Protein AF-A0A2E7FPP0-F1 (afdb_monomer_lite)

pLDDT: mean 81.51, std 18.83, range [41.59, 97.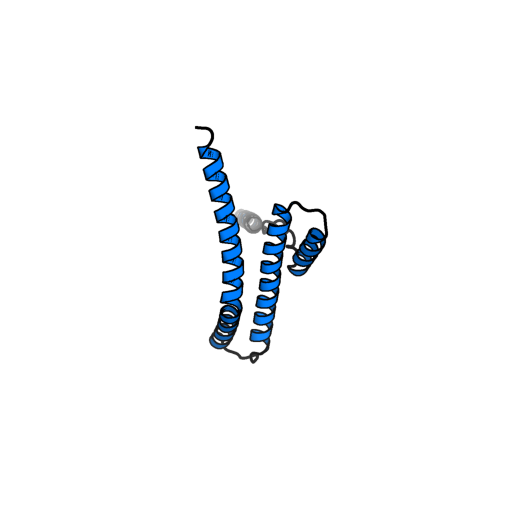06]

Structure (mmCIF, N/CA/C/O backbone):
data_AF-A0A2E7FPP0-F1
#
_entry.id   AF-A0A2E7FPP0-F1
#
loop_
_atom_site.group_PDB
_atom_site.id
_atom_site.type_symbol
_atom_site.label_atom_id
_atom_site.label_alt_id
_atom_site.label_comp_id
_atom_site.label_asym_id
_atom_site.label_entity_id
_atom_site.label_seq_id
_atom_site.pdbx_PDB_ins_code
_atom_site.Cartn_x
_atom_site.Cartn_y
_atom_site.Cartn_z
_atom_site.occupancy
_atom_site.B_iso_or_equiv
_atom_site.auth_seq_id
_atom_site.auth_comp_id
_atom_site.auth_asym_id
_atom_site.auth_atom_id
_atom_site.pdbx_PDB_model_num
ATOM 1 N N . MET A 1 1 ? -54.282 50.636 -2.548 1.00 47.59 1 MET A N 1
ATOM 2 C CA . MET A 1 1 ? -54.217 49.245 -3.062 1.00 47.59 1 MET A CA 1
ATOM 3 C C . MET A 1 1 ? -53.136 49.088 -4.149 1.00 47.59 1 MET A C 1
ATOM 5 O O . MET A 1 1 ? -53.475 48.742 -5.270 1.00 47.59 1 MET A O 1
ATOM 9 N N . LYS A 1 2 ? -51.846 49.372 -3.881 1.00 48.41 2 LYS A N 1
ATOM 10 C CA . LYS A 1 2 ? -50.772 49.263 -4.907 1.00 48.41 2 LYS A CA 1
ATOM 11 C C . LYS A 1 2 ? -49.394 48.791 -4.397 1.00 48.41 2 LYS A C 1
ATOM 13 O O . LYS A 1 2 ? -48.446 48.790 -5.166 1.00 48.41 2 LYS A O 1
ATOM 18 N N . PHE A 1 3 ? -49.272 48.351 -3.140 1.00 44.06 3 PHE A N 1
ATOM 19 C CA . PHE A 1 3 ? -47.965 48.008 -2.545 1.00 44.06 3 PHE A CA 1
ATOM 20 C C . PHE A 1 3 ? -47.777 46.523 -2.193 1.00 44.06 3 PHE A C 1
ATOM 22 O O . PHE A 1 3 ? -46.711 46.141 -1.729 1.00 44.06 3 PHE A O 1
ATOM 29 N N . LEU A 1 4 ? -48.775 45.667 -2.441 1.00 46.69 4 LEU A N 1
ATOM 30 C CA . LEU A 1 4 ? -48.702 44.236 -2.106 1.00 46.69 4 LEU A CA 1
ATOM 31 C C . LEU A 1 4 ? -48.155 43.353 -3.243 1.00 46.69 4 LEU A C 1
ATOM 33 O O . LEU A 1 4 ? -47.690 42.251 -2.979 1.00 46.69 4 LEU A O 1
ATOM 37 N N . SER A 1 5 ? -48.152 43.824 -4.494 1.00 47.16 5 SER A N 1
ATOM 38 C CA . SER A 1 5 ? -47.698 43.018 -5.640 1.00 47.16 5 SER A CA 1
ATOM 39 C C . SER A 1 5 ? -46.180 43.023 -5.845 1.00 47.16 5 SER A C 1
ATOM 41 O O . SER A 1 5 ? -45.647 42.077 -6.416 1.00 47.16 5 SER A O 1
ATOM 43 N N . ALA A 1 6 ? -45.461 44.040 -5.360 1.00 46.09 6 ALA A N 1
ATOM 44 C CA . ALA A 1 6 ? -44.015 44.150 -5.571 1.00 46.09 6 ALA A CA 1
ATOM 45 C C . ALA A 1 6 ? -43.193 43.208 -4.668 1.00 46.09 6 ALA A C 1
ATOM 47 O O . ALA A 1 6 ? -42.125 42.750 -5.065 1.00 46.09 6 ALA A O 1
ATOM 48 N N . ILE A 1 7 ? -43.699 42.869 -3.477 1.00 48.47 7 ILE A N 1
ATOM 49 C CA . ILE A 1 7 ? -42.972 42.030 -2.507 1.00 48.47 7 ILE A CA 1
ATOM 50 C C . ILE A 1 7 ? -42.981 40.551 -2.932 1.00 48.47 7 ILE A C 1
ATOM 52 O O . ILE A 1 7 ? -41.992 39.844 -2.745 1.00 48.47 7 ILE A O 1
ATOM 56 N N . LEU A 1 8 ? -44.048 40.095 -3.595 1.00 45.88 8 LEU A N 1
ATOM 57 C CA . LEU A 1 8 ? -44.151 38.722 -4.104 1.00 45.88 8 LEU A CA 1
ATOM 58 C C . LEU A 1 8 ? -43.217 38.444 -5.292 1.00 45.88 8 LEU A C 1
ATOM 60 O O . LEU A 1 8 ? -42.721 37.328 -5.425 1.00 45.88 8 LEU A O 1
ATOM 64 N N . VAL A 1 9 ? -42.911 39.451 -6.116 1.00 46.16 9 VAL A N 1
ATOM 65 C CA . VAL A 1 9 ? -41.991 39.285 -7.257 1.00 46.16 9 VAL A CA 1
ATOM 66 C C . VAL A 1 9 ? -40.536 39.154 -6.789 1.00 46.16 9 VAL A C 1
ATOM 68 O O . VAL A 1 9 ? -39.774 38.378 -7.359 1.00 46.16 9 VAL A O 1
ATOM 71 N N . ILE A 1 10 ? -40.151 39.828 -5.702 1.00 46.41 10 ILE A N 1
ATOM 72 C CA . ILE A 1 10 ? -38.786 39.737 -5.153 1.00 46.41 10 ILE A CA 1
ATOM 73 C C . ILE A 1 10 ? -38.550 38.377 -4.468 1.00 46.41 10 ILE A C 1
ATOM 75 O O . ILE A 1 10 ? -37.451 37.827 -4.553 1.00 46.41 10 ILE A O 1
ATOM 79 N N . ALA A 1 11 ? -39.583 37.784 -3.859 1.00 42.69 11 ALA A N 1
ATOM 80 C CA . ALA A 1 11 ? -39.487 36.463 -3.230 1.00 42.69 11 ALA A CA 1
ATOM 81 C C . ALA A 1 11 ? -39.299 35.309 -4.240 1.00 42.69 11 ALA A C 1
ATOM 83 O O . ALA A 1 11 ? -38.683 34.293 -3.912 1.00 42.69 11 ALA A O 1
ATOM 84 N N . ALA A 1 12 ? -39.777 35.464 -5.479 1.00 45.06 12 ALA A N 1
ATOM 85 C CA . ALA A 1 12 ? -39.605 34.459 -6.531 1.00 45.06 12 ALA A CA 1
ATOM 86 C C . ALA A 1 12 ? -38.207 34.491 -7.179 1.00 45.06 12 ALA A C 1
ATOM 88 O O . ALA A 1 12 ? -37.728 33.468 -7.660 1.00 45.06 12 ALA A O 1
ATOM 89 N N . ILE A 1 13 ? -37.525 35.643 -7.169 1.00 46.75 13 ILE A N 1
ATOM 90 C CA . ILE A 1 13 ? -36.201 35.800 -7.798 1.00 46.75 13 ILE A CA 1
ATOM 91 C C . ILE A 1 13 ? -35.067 35.384 -6.838 1.00 46.75 13 ILE A C 1
ATOM 93 O O . ILE A 1 13 ? -34.004 34.943 -7.280 1.00 46.75 13 ILE A O 1
ATOM 97 N N . SER A 1 14 ? -35.279 35.460 -5.517 1.00 41.59 14 SER A N 1
ATOM 98 C CA . SER A 1 14 ? -34.249 35.094 -4.530 1.00 41.59 14 SER A CA 1
ATOM 99 C C . SER A 1 14 ? -34.068 33.581 -4.345 1.00 41.59 14 SER A C 1
ATOM 101 O O . SER A 1 14 ? -32.989 33.142 -3.946 1.00 41.59 14 SER A O 1
ATOM 103 N N . THR A 1 15 ? -35.072 32.765 -4.681 1.00 47.09 15 THR A N 1
ATOM 104 C CA . THR A 1 15 ? -34.988 31.296 -4.584 1.00 47.09 15 THR A CA 1
ATOM 105 C C . THR A 1 15 ? -34.332 30.648 -5.807 1.00 47.09 15 THR A C 1
ATOM 107 O O . THR A 1 15 ? -33.720 29.590 -5.675 1.00 47.09 15 THR A O 1
ATOM 110 N N . SER A 1 16 ? -34.342 31.299 -6.978 1.00 46.47 16 SER A N 1
ATOM 111 C CA . SER A 1 16 ? -33.667 30.790 -8.184 1.00 46.47 16 SER A CA 1
ATOM 112 C C . SER A 1 16 ? -32.151 31.026 -8.204 1.00 46.47 16 SER A C 1
ATOM 114 O O . SER A 1 16 ? -31.441 30.354 -8.947 1.00 46.47 16 SER A O 1
ATOM 116 N N . ALA A 1 17 ? -31.619 31.932 -7.374 1.00 47.81 17 ALA A N 1
ATOM 117 C CA . ALA A 1 17 ? -30.171 32.169 -7.274 1.00 47.81 17 ALA A CA 1
ATOM 118 C C . ALA A 1 17 ? -29.426 31.071 -6.484 1.00 47.81 17 ALA A C 1
ATOM 120 O O . ALA A 1 17 ? -28.212 30.925 -6.615 1.00 47.81 17 ALA A O 1
ATOM 121 N N . PHE A 1 18 ? -30.162 30.265 -5.712 1.00 47.22 18 PHE A N 1
ATOM 122 C CA . PHE A 1 18 ? -29.689 29.027 -5.088 1.00 47.22 18 PHE A CA 1
ATOM 123 C C . PHE A 1 18 ? -30.209 27.785 -5.824 1.00 47.22 18 PHE A C 1
ATOM 125 O O . PHE A 1 18 ? -30.288 26.702 -5.241 1.00 47.22 18 PHE A O 1
ATOM 132 N N . ALA A 1 19 ? -30.524 27.901 -7.121 1.00 53.53 19 ALA A N 1
ATOM 133 C CA . ALA A 1 19 ? -30.572 26.734 -7.988 1.00 53.53 19 ALA A CA 1
ATOM 134 C C . ALA A 1 19 ? -29.199 26.061 -7.898 1.00 53.53 19 ALA A C 1
ATOM 136 O O . ALA A 1 19 ? -28.189 26.581 -8.376 1.00 53.53 19 ALA A O 1
ATOM 137 N N . LYS A 1 20 ? -29.174 24.954 -7.154 1.00 56.53 20 LYS A N 1
ATOM 138 C CA . LYS A 1 20 ? -28.044 24.075 -6.882 1.00 56.53 20 LYS A CA 1
ATOM 139 C C . LYS A 1 20 ? -27.334 23.848 -8.210 1.00 56.53 20 LYS A C 1
ATOM 141 O O . LYS A 1 20 ? -27.801 23.036 -8.994 1.00 56.53 20 LYS A O 1
ATOM 146 N N . LYS A 1 21 ? -26.274 24.623 -8.485 1.00 57.16 21 LYS A N 1
ATOM 147 C CA . LYS A 1 21 ? -25.468 24.522 -9.707 1.00 57.16 21 LYS A CA 1
ATOM 148 C C . LYS A 1 21 ? -25.177 23.040 -9.873 1.00 57.16 21 LYS A C 1
ATOM 150 O O . LYS A 1 21 ? -24.444 22.509 -9.034 1.00 57.16 21 LYS A O 1
ATOM 155 N N . GLU A 1 22 ? -25.847 22.379 -10.824 1.00 61.22 22 GLU A N 1
ATOM 156 C CA . GLU A 1 22 ? -25.716 20.942 -11.041 1.00 61.22 22 GLU A CA 1
ATOM 157 C C . GLU A 1 22 ? -24.233 20.716 -11.259 1.00 61.22 22 GLU A C 1
ATOM 159 O O . GLU A 1 22 ? -23.650 21.133 -12.263 1.00 61.22 22 GLU A O 1
ATOM 164 N N . ARG A 1 23 ? -23.566 20.210 -10.217 1.00 66.00 23 ARG A N 1
ATOM 165 C CA . ARG A 1 23 ? -22.155 19.895 -10.333 1.00 66.00 23 ARG A CA 1
ATOM 166 C C . ARG A 1 23 ? -22.138 18.777 -11.361 1.00 66.00 23 ARG A C 1
ATOM 168 O O . ARG A 1 23 ? -22.838 17.793 -11.120 1.00 66.00 23 ARG A O 1
ATOM 175 N N . PRO A 1 24 ? -21.399 18.923 -12.474 1.00 73.12 24 PRO A N 1
ATOM 176 C CA . PRO A 1 24 ? -21.306 17.849 -13.446 1.00 73.12 24 PRO A CA 1
ATOM 177 C C . PRO A 1 24 ? -20.939 16.575 -12.692 1.00 73.12 24 PRO A C 1
ATOM 179 O O . PRO A 1 24 ? -20.077 16.622 -11.799 1.00 73.12 24 PRO A O 1
ATOM 182 N N . GLU A 1 25 ? -21.637 15.479 -12.993 1.00 75.69 25 GLU A N 1
ATOM 183 C CA . GLU A 1 25 ? -21.366 14.204 -12.344 1.00 75.69 25 GLU A CA 1
ATOM 184 C C . GLU A 1 25 ? -19.876 13.912 -12.468 1.00 75.69 25 GLU A C 1
ATOM 186 O O . GLU A 1 25 ? -19.288 13.910 -13.554 1.00 75.69 25 GLU A O 1
ATOM 191 N N . ARG A 1 26 ? -19.223 13.758 -11.314 1.00 73.00 26 ARG A N 1
ATOM 192 C CA . ARG A 1 26 ? -17.804 13.447 -11.301 1.00 73.00 26 ARG A CA 1
ATOM 193 C C . ARG A 1 26 ? -17.673 12.043 -11.887 1.00 73.00 26 ARG A C 1
ATOM 195 O O . ARG A 1 26 ? -18.298 11.142 -11.329 1.00 73.00 26 ARG A O 1
ATOM 202 N N . PRO A 1 27 ? -16.847 11.832 -12.927 1.00 77.19 27 PRO A N 1
ATOM 203 C CA . PRO A 1 27 ? -16.663 10.502 -13.483 1.00 77.19 27 PRO A CA 1
ATOM 204 C C . PRO A 1 27 ? -16.261 9.539 -12.367 1.00 77.19 27 PRO A C 1
ATOM 206 O O . PRO A 1 27 ? -15.413 9.870 -11.521 1.00 77.19 27 PRO A O 1
ATOM 209 N N . GLU A 1 28 ? -16.904 8.372 -12.349 1.00 77.31 28 GLU A N 1
ATOM 210 C CA . GLU A 1 28 ? -16.664 7.373 -11.321 1.00 77.31 28 GLU A CA 1
ATOM 211 C C . GLU A 1 28 ? -15.192 6.957 -11.367 1.00 77.31 28 GLU A C 1
ATOM 213 O O . GLU A 1 28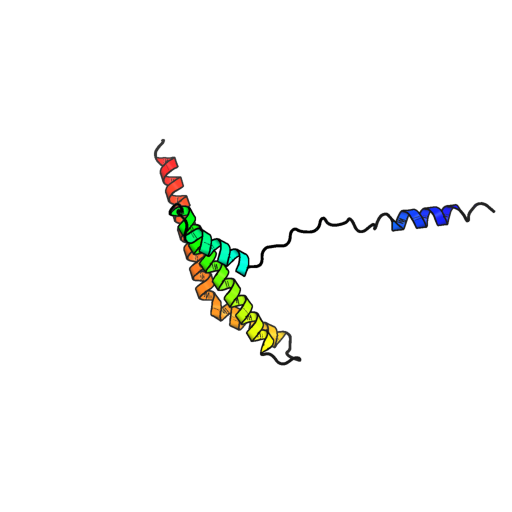 ? -14.632 6.609 -12.412 1.00 77.31 28 GLU A O 1
ATOM 218 N N . ARG A 1 29 ? -14.515 7.053 -10.220 1.00 79.25 29 ARG A N 1
ATOM 219 C CA . ARG A 1 29 ? -13.119 6.630 -10.139 1.00 79.25 29 ARG A CA 1
ATOM 220 C C . ARG A 1 29 ? -13.086 5.106 -10.168 1.00 79.25 29 ARG A C 1
ATOM 222 O O . ARG A 1 29 ? -13.792 4.485 -9.375 1.00 79.25 29 ARG A O 1
ATOM 229 N N . PRO A 1 30 ? -12.228 4.489 -10.994 1.00 84.25 30 PRO A N 1
ATOM 230 C CA . PRO A 1 30 ? -12.140 3.042 -11.023 1.00 84.25 30 PRO A CA 1
ATOM 231 C C . PRO A 1 30 ? -11.727 2.496 -9.653 1.00 84.25 30 PRO A C 1
ATOM 233 O O . PRO A 1 30 ? -10.844 3.049 -8.988 1.00 84.25 30 PRO A O 1
ATOM 236 N N . ARG A 1 31 ? -12.351 1.384 -9.247 1.00 88.00 31 ARG A N 1
ATOM 237 C CA . ARG A 1 31 ? -11.997 0.667 -8.016 1.00 88.00 31 ARG A CA 1
ATOM 238 C C . ARG A 1 31 ? -10.539 0.209 -8.076 1.00 88.00 31 ARG A C 1
ATOM 240 O O . ARG A 1 31 ? -10.048 -0.155 -9.142 1.00 88.00 31 ARG A O 1
ATOM 247 N N . ALA A 1 32 ? -9.862 0.193 -6.926 1.00 86.94 32 ALA A N 1
ATOM 248 C CA . ALA A 1 32 ? -8.446 -0.175 -6.844 1.00 86.94 32 ALA A CA 1
ATOM 249 C C . ALA A 1 32 ? -8.166 -1.560 -7.459 1.00 86.94 32 ALA A C 1
ATOM 251 O O . ALA A 1 32 ? -7.259 -1.669 -8.277 1.00 86.94 32 ALA A O 1
ATOM 252 N N . GLY A 1 33 ? -9.009 -2.561 -7.174 1.00 88.44 33 GLY A N 1
ATOM 253 C CA . GLY A 1 33 ? -8.900 -3.899 -7.774 1.00 88.44 33 GLY A CA 1
ATOM 254 C C . GLY A 1 33 ? -8.971 -3.884 -9.305 1.00 88.44 33 GLY A C 1
ATOM 255 O O . GLY A 1 33 ? -8.111 -4.444 -9.967 1.00 88.44 33 GLY A O 1
ATOM 256 N N . ALA A 1 34 ? -9.903 -3.126 -9.893 1.00 92.06 34 ALA A N 1
ATOM 257 C CA . ALA A 1 34 ? -10.002 -2.996 -11.350 1.00 92.06 34 ALA A CA 1
ATOM 258 C C . ALA A 1 34 ? -8.785 -2.295 -11.983 1.00 92.06 34 ALA A C 1
ATOM 260 O O . ALA A 1 34 ? -8.541 -2.426 -13.181 1.00 92.06 34 ALA A O 1
ATOM 261 N N . VAL A 1 35 ? -8.045 -1.482 -11.225 1.00 93.56 35 VAL A N 1
ATOM 262 C CA . VAL A 1 35 ? -6.781 -0.891 -11.692 1.00 93.56 35 VAL A CA 1
ATOM 263 C C . VAL A 1 35 ? -5.641 -1.903 -11.578 1.00 93.56 35 VAL A C 1
ATOM 265 O O . VAL A 1 35 ? -4.848 -1.992 -12.507 1.00 93.56 35 VAL A O 1
ATOM 268 N N . ILE A 1 36 ? -5.581 -2.665 -10.483 1.00 95.81 36 ILE A N 1
ATOM 269 C CA . ILE A 1 36 ? -4.593 -3.732 -10.258 1.00 95.81 36 ILE A CA 1
ATOM 270 C C . ILE A 1 36 ? -4.665 -4.771 -11.378 1.00 95.81 36 ILE A C 1
ATOM 272 O O . ILE A 1 36 ? -3.660 -4.999 -12.043 1.00 95.81 36 ILE A O 1
ATOM 276 N N . GLU A 1 37 ? -5.853 -5.301 -11.673 1.00 95.69 37 GLU A N 1
ATOM 277 C CA . GLU A 1 37 ? -6.030 -6.311 -12.727 1.00 95.69 37 GLU A CA 1
ATOM 278 C C . GLU A 1 37 ? -5.643 -5.782 -14.112 1.00 95.69 37 GLU A C 1
ATOM 280 O O . GLU A 1 37 ? -4.946 -6.443 -14.874 1.00 95.69 37 GLU A O 1
ATOM 285 N N . ARG A 1 38 ? -5.983 -4.525 -14.423 1.00 95.50 38 ARG A N 1
ATOM 286 C CA . ARG A 1 38 ? -5.530 -3.893 -15.673 1.00 95.50 38 ARG A CA 1
ATOM 287 C C . ARG A 1 38 ? -4.012 -3.773 -15.762 1.00 95.50 38 ARG A C 1
ATOM 289 O O . ARG A 1 38 ? -3.470 -3.865 -16.858 1.00 95.50 38 ARG A O 1
ATOM 296 N N . ILE A 1 39 ? -3.334 -3.523 -14.643 1.00 96.25 39 ILE A N 1
ATOM 297 C CA . ILE A 1 39 ? -1.872 -3.446 -14.612 1.00 96.25 39 ILE A CA 1
ATOM 298 C C . ILE A 1 39 ? -1.261 -4.839 -14.771 1.00 96.25 39 ILE A C 1
ATOM 300 O O . ILE A 1 39 ? -0.333 -4.968 -15.562 1.00 96.25 39 ILE A O 1
ATOM 304 N N . LYS A 1 40 ? -1.792 -5.861 -14.087 1.00 96.50 40 LYS A N 1
ATOM 305 C CA . LYS A 1 40 ? -1.354 -7.258 -14.238 1.00 96.50 40 LYS A CA 1
ATOM 306 C C . LYS A 1 40 ? -1.457 -7.711 -15.693 1.00 96.50 40 LYS A C 1
ATOM 308 O O . LYS A 1 40 ? -0.442 -8.058 -16.282 1.00 96.50 40 LYS A O 1
ATOM 313 N N . ASN A 1 41 ? -2.621 -7.528 -16.316 1.00 96.62 41 ASN A N 1
ATOM 314 C CA . ASN A 1 41 ? -2.821 -7.856 -17.731 1.00 96.62 41 ASN A CA 1
ATOM 315 C C . ASN A 1 41 ? -1.880 -7.063 -18.653 1.00 96.62 41 ASN A C 1
ATOM 317 O O . ASN A 1 41 ? -1.400 -7.574 -19.658 1.00 96.62 41 ASN A O 1
ATOM 321 N N . ALA A 1 42 ? -1.600 -5.794 -18.335 1.00 95.38 42 ALA A N 1
ATOM 322 C CA . ALA A 1 42 ? -0.667 -4.997 -19.127 1.00 95.38 42 ALA A CA 1
ATOM 323 C C . ALA A 1 42 ? 0.780 -5.505 -19.018 1.00 95.38 42 ALA A C 1
ATOM 325 O O . ALA A 1 42 ? 1.519 -5.384 -19.991 1.00 95.38 42 ALA A O 1
ATOM 326 N N . LEU A 1 43 ? 1.183 -6.045 -17.862 1.00 95.31 43 LEU A N 1
ATOM 327 C CA . LEU A 1 43 ? 2.522 -6.594 -17.626 1.00 95.31 43 LEU A CA 1
ATOM 328 C C . LEU A 1 43 ? 2.783 -7.909 -18.371 1.00 95.31 43 LEU A C 1
ATOM 330 O O . LEU A 1 43 ? 3.943 -8.236 -18.601 1.00 95.31 43 LEU A O 1
ATOM 334 N N . GLU A 1 44 ? 1.732 -8.631 -18.759 1.00 94.75 44 GLU A N 1
ATOM 335 C CA . GLU A 1 44 ? 1.819 -9.834 -19.598 1.00 94.75 44 GLU A CA 1
ATOM 336 C C . GLU A 1 44 ? 2.084 -9.509 -21.077 1.00 94.75 44 GLU A C 1
ATOM 338 O O . GLU A 1 44 ? 2.507 -10.373 -21.842 1.00 94.75 44 GLU A O 1
ATOM 343 N N . GLY A 1 45 ? 1.832 -8.265 -21.491 1.00 93.31 45 GLY A N 1
ATOM 344 C CA . GLY A 1 45 ? 2.068 -7.807 -22.855 1.00 93.31 45 GLY A CA 1
ATOM 345 C C . GLY A 1 45 ? 3.524 -7.431 -23.132 1.00 93.31 45 GLY A C 1
ATOM 346 O O . GLY A 1 45 ? 4.349 -7.291 -22.229 1.00 93.31 45 GLY A O 1
ATOM 347 N N . ASP A 1 46 ? 3.819 -7.183 -24.408 1.00 93.94 46 ASP A N 1
ATOM 348 C CA . ASP A 1 46 ? 5.110 -6.632 -24.813 1.00 93.94 46 ASP A CA 1
ATOM 349 C C . ASP A 1 46 ? 5.189 -5.142 -24.441 1.00 93.94 46 ASP A C 1
ATOM 351 O O . ASP A 1 46 ? 4.444 -4.287 -24.939 1.00 93.94 46 ASP A O 1
ATOM 355 N N . LEU A 1 47 ? 6.065 -4.832 -23.489 1.00 94.44 47 LEU A N 1
ATOM 356 C CA . LEU A 1 47 ? 6.273 -3.500 -22.944 1.00 94.44 47 LEU A CA 1
ATOM 357 C C . LEU A 1 47 ? 7.758 -3.175 -22.977 1.00 94.44 47 LEU A C 1
ATOM 359 O O . LEU A 1 47 ? 8.590 -3.995 -22.606 1.00 94.44 47 LEU A O 1
ATOM 363 N N . SER A 1 48 ? 8.085 -1.915 -23.270 1.00 93.94 48 SER A N 1
ATOM 364 C CA . SER A 1 48 ? 9.443 -1.433 -23.020 1.00 93.94 48 SER A CA 1
ATOM 365 C C . SER A 1 48 ? 9.815 -1.603 -21.545 1.00 93.94 48 SER A C 1
ATOM 367 O O . SER A 1 48 ? 8.980 -1.369 -20.663 1.00 93.94 48 SER A O 1
ATOM 369 N N . ASP A 1 49 ? 11.085 -1.904 -21.267 1.00 89.44 49 ASP A N 1
ATOM 370 C CA . ASP A 1 49 ? 11.613 -2.093 -19.904 1.00 89.44 49 ASP A CA 1
ATOM 371 C C . ASP A 1 49 ? 11.219 -0.953 -18.963 1.00 89.44 49 ASP A C 1
ATOM 373 O O . ASP A 1 49 ? 10.848 -1.143 -17.805 1.00 89.44 49 ASP A O 1
ATOM 377 N N . ARG A 1 50 ? 11.218 0.274 -19.494 1.00 87.12 50 ARG A N 1
ATOM 378 C CA . ARG A 1 50 ? 10.806 1.471 -18.763 1.00 87.12 50 ARG A CA 1
ATOM 379 C C . ARG A 1 50 ? 9.340 1.422 -18.335 1.00 87.12 50 ARG A C 1
ATOM 381 O O . ARG A 1 50 ? 9.015 1.849 -17.225 1.00 87.12 50 ARG A O 1
ATOM 388 N N . LYS A 1 51 ? 8.445 1.005 -19.232 1.00 91.94 51 LYS A N 1
ATOM 389 C CA . LYS A 1 51 ? 7.008 0.930 -18.948 1.00 91.94 51 LYS A CA 1
ATOM 390 C C . LYS A 1 51 ? 6.717 -0.240 -18.013 1.00 91.94 51 LYS A C 1
ATOM 392 O O . LYS A 1 51 ? 5.936 -0.057 -17.083 1.00 91.94 51 LYS A O 1
ATOM 397 N N . LYS A 1 52 ? 7.404 -1.367 -18.200 1.00 94.12 52 LYS A N 1
ATOM 398 C CA . LYS A 1 52 ? 7.344 -2.528 -17.312 1.00 94.12 52 LYS A CA 1
ATOM 399 C C . LYS A 1 52 ? 7.746 -2.167 -15.877 1.00 94.12 52 LYS A C 1
ATOM 401 O O . LYS A 1 52 ? 6.905 -2.245 -14.989 1.00 94.12 52 LYS A O 1
ATOM 406 N N . ALA A 1 53 ? 8.934 -1.594 -15.673 1.00 90.56 53 ALA A N 1
ATOM 407 C CA . ALA A 1 53 ? 9.410 -1.181 -14.347 1.00 90.56 53 ALA A CA 1
ATOM 408 C C . ALA A 1 53 ? 8.485 -0.155 -13.659 1.00 90.56 53 ALA A C 1
ATOM 410 O O . ALA A 1 53 ? 8.306 -0.164 -12.441 1.00 90.56 53 ALA A O 1
ATOM 411 N N . TYR A 1 54 ? 7.871 0.750 -14.432 1.00 92.06 54 TYR A N 1
ATOM 412 C CA . TYR A 1 54 ? 6.871 1.675 -13.895 1.00 92.06 54 TYR A CA 1
ATOM 413 C C . TYR A 1 54 ? 5.610 0.948 -13.412 1.00 92.06 54 TYR A C 1
ATOM 415 O O . TYR A 1 54 ? 5.094 1.267 -12.339 1.00 92.06 54 TYR A O 1
ATOM 423 N N . LEU A 1 55 ? 5.096 0.013 -14.213 1.00 95.00 55 LEU A N 1
ATOM 424 C CA . LEU A 1 55 ? 3.878 -0.726 -13.904 1.00 95.00 55 LEU A CA 1
ATOM 425 C C . LEU A 1 55 ? 4.081 -1.705 -12.746 1.00 95.00 55 LEU A C 1
ATOM 427 O O . LEU A 1 55 ? 3.216 -1.758 -11.881 1.00 95.00 55 LEU A O 1
ATOM 431 N N . GLU A 1 56 ? 5.228 -2.374 -12.659 1.00 93.75 56 GLU A N 1
ATOM 432 C CA . GLU A 1 56 ? 5.605 -3.224 -11.520 1.00 93.75 56 GLU A CA 1
ATOM 433 C C . GLU A 1 56 ? 5.655 -2.418 -10.217 1.00 93.75 56 GLU A C 1
ATOM 435 O O . GLU A 1 56 ? 5.028 -2.780 -9.221 1.00 93.75 56 GLU A O 1
ATOM 440 N N . HIS A 1 57 ? 6.316 -1.254 -10.235 1.00 94.00 57 HIS A N 1
ATOM 441 C CA . HIS A 1 57 ? 6.352 -0.359 -9.076 1.00 94.00 57 HIS A CA 1
ATOM 442 C C . HIS A 1 57 ? 4.949 0.112 -8.670 1.00 94.00 57 HIS A C 1
ATOM 444 O O . HIS A 1 57 ? 4.590 0.158 -7.488 1.00 94.00 57 HIS A O 1
ATOM 450 N N . ARG A 1 58 ? 4.132 0.467 -9.668 1.00 94.25 58 ARG A N 1
ATOM 451 C CA . ARG A 1 58 ? 2.759 0.918 -9.453 1.00 94.25 58 ARG A CA 1
ATOM 452 C C . ARG A 1 58 ? 1.881 -0.197 -8.892 1.00 94.25 58 ARG A C 1
ATOM 454 O O . ARG A 1 58 ? 1.055 0.106 -8.032 1.00 94.25 58 ARG A O 1
ATOM 461 N N . LEU A 1 59 ? 2.048 -1.423 -9.377 1.00 95.81 59 LEU A N 1
ATOM 462 C CA . LEU A 1 59 ? 1.336 -2.609 -8.921 1.00 95.81 59 LEU A CA 1
ATOM 463 C C . LEU A 1 59 ? 1.635 -2.864 -7.444 1.00 95.81 59 LEU A C 1
ATOM 465 O O . LEU A 1 59 ? 0.710 -2.803 -6.638 1.00 95.81 59 LEU A O 1
ATOM 469 N N . ALA A 1 60 ? 2.918 -2.967 -7.084 1.00 95.12 60 ALA A N 1
ATOM 470 C CA . ALA A 1 60 ? 3.355 -3.193 -5.707 1.00 95.12 60 ALA A CA 1
ATOM 471 C C . ALA A 1 60 ? 2.795 -2.142 -4.734 1.00 95.12 60 ALA A C 1
ATOM 473 O O . ALA A 1 60 ? 2.308 -2.459 -3.651 1.00 95.12 60 ALA A O 1
ATOM 474 N N . TYR A 1 61 ? 2.798 -0.863 -5.129 1.00 95.12 61 TYR A N 1
ATOM 475 C CA . TYR A 1 61 ? 2.199 0.192 -4.311 1.00 95.12 61 TYR A CA 1
ATOM 476 C C . TYR A 1 61 ? 0.680 0.037 -4.146 1.00 95.12 61 TYR A C 1
ATOM 478 O O . TYR A 1 61 ? 0.145 0.336 -3.076 1.00 95.12 61 TYR A O 1
ATOM 486 N N . LEU A 1 62 ? -0.036 -0.334 -5.210 1.00 94.50 62 LEU A N 1
ATOM 487 C CA . LEU A 1 62 ? -1.493 -0.450 -5.175 1.00 94.50 62 LEU A CA 1
ATOM 488 C C . LEU A 1 62 ? -1.947 -1.653 -4.355 1.00 94.50 62 LEU A C 1
ATOM 490 O O . LEU A 1 62 ? -2.869 -1.486 -3.561 1.00 94.50 62 LEU A O 1
ATOM 494 N N . GLU A 1 63 ? -1.294 -2.801 -4.516 1.00 95.56 63 GLU A N 1
ATOM 495 C CA . GLU A 1 63 ? -1.552 -4.009 -3.725 1.00 95.56 63 GLU A CA 1
ATOM 496 C C . GLU A 1 63 ? -1.338 -3.718 -2.237 1.00 95.56 63 GLU A C 1
ATOM 498 O O . GLU A 1 63 ? -2.281 -3.823 -1.458 1.00 95.56 63 GLU A O 1
ATOM 503 N N . LEU A 1 64 ? -0.196 -3.123 -1.875 1.00 95.69 64 LEU A N 1
ATOM 504 C CA . LEU A 1 64 ? 0.083 -2.717 -0.494 1.00 95.69 6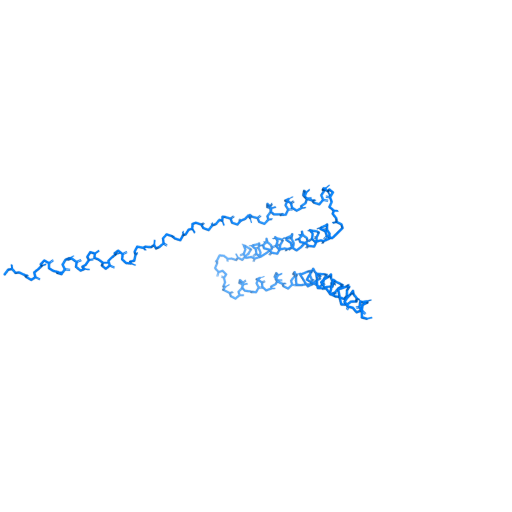4 LEU A CA 1
ATOM 505 C C . LEU A 1 64 ? -0.973 -1.755 0.085 1.00 95.69 64 LEU A C 1
ATOM 507 O O . LEU A 1 64 ? -1.301 -1.799 1.268 1.00 95.69 64 LEU A O 1
ATOM 511 N N . ASN A 1 65 ? -1.522 -0.853 -0.736 1.00 93.12 65 ASN A N 1
ATOM 512 C CA . ASN A 1 65 ? -2.592 0.043 -0.290 1.00 93.12 65 ASN A CA 1
ATOM 513 C C . ASN A 1 65 ? -3.926 -0.671 -0.092 1.00 93.12 65 ASN A C 1
ATOM 515 O O . ASN A 1 65 ? -4.713 -0.235 0.749 1.00 93.12 65 ASN A O 1
ATOM 519 N N . VAL A 1 66 ? -4.223 -1.684 -0.906 1.00 95.19 66 VAL A N 1
ATOM 520 C CA . VAL A 1 66 ? -5.420 -2.508 -0.732 1.00 95.19 66 VAL A CA 1
ATOM 521 C C . VAL A 1 66 ? -5.298 -3.291 0.568 1.00 95.19 66 VAL A C 1
ATOM 523 O O . VAL A 1 66 ? -6.202 -3.186 1.393 1.00 95.19 66 VAL A O 1
ATOM 526 N N . ASP A 1 67 ? -4.155 -3.932 0.798 1.00 95.94 67 ASP A N 1
ATOM 527 C CA . ASP A 1 67 ? -3.885 -4.709 2.008 1.00 95.94 67 ASP A CA 1
ATOM 528 C C . ASP A 1 67 ? -3.974 -3.839 3.262 1.00 95.94 67 ASP A C 1
ATOM 530 O O . ASP A 1 67 ? -4.709 -4.158 4.192 1.00 95.94 67 ASP A O 1
ATOM 534 N N . MET A 1 68 ? -3.334 -2.665 3.258 1.00 95.62 68 MET A N 1
ATOM 535 C CA . MET A 1 68 ? -3.408 -1.728 4.383 1.00 95.62 68 MET A CA 1
ATOM 536 C C . MET A 1 68 ? -4.847 -1.255 4.649 1.00 95.62 68 MET A C 1
ATOM 538 O O . MET A 1 68 ? -5.240 -1.072 5.798 1.00 95.62 68 MET A O 1
ATOM 542 N N . ARG A 1 69 ? -5.661 -1.027 3.608 1.00 94.06 69 ARG A N 1
ATOM 543 C CA . ARG A 1 69 ? -7.072 -0.631 3.786 1.00 94.06 69 ARG A CA 1
ATOM 544 C C . ARG A 1 69 ? -7.924 -1.766 4.328 1.00 94.06 69 ARG A C 1
ATOM 546 O O . ARG A 1 69 ? -8.849 -1.483 5.084 1.00 94.06 69 ARG A O 1
ATOM 553 N N . GLN A 1 70 ? -7.641 -2.994 3.911 1.00 95.75 70 GLN A N 1
ATOM 554 C CA . GLN A 1 70 ? -8.320 -4.174 4.417 1.00 95.75 70 GLN A CA 1
ATOM 555 C C . GLN A 1 70 ? -7.956 -4.383 5.889 1.00 95.75 70 GLN A C 1
ATOM 557 O O . GLN A 1 70 ? -8.851 -4.359 6.721 1.00 95.75 70 GLN A O 1
ATOM 562 N N . ALA A 1 71 ? -6.666 -4.366 6.230 1.00 96.38 71 ALA A N 1
ATOM 563 C CA . ALA A 1 71 ? -6.193 -4.429 7.612 1.00 96.38 71 ALA A CA 1
ATOM 564 C C . ALA A 1 71 ? -6.775 -3.310 8.493 1.00 96.38 71 ALA A C 1
ATOM 566 O O . ALA A 1 71 ? -7.159 -3.551 9.629 1.00 96.38 71 ALA A O 1
ATOM 567 N N . LEU A 1 72 ? -6.903 -2.082 7.972 1.00 95.69 72 LEU A N 1
ATOM 568 C CA . LEU A 1 72 ? -7.577 -0.989 8.685 1.00 95.69 72 LEU A CA 1
ATOM 569 C C . LEU A 1 72 ? -9.066 -1.255 8.904 1.00 95.69 72 LEU A C 1
ATOM 571 O O . LEU A 1 72 ? -9.607 -0.843 9.926 1.00 95.69 72 LEU A O 1
ATOM 575 N N . ARG A 1 73 ? -9.749 -1.860 7.929 1.00 95.00 73 ARG A N 1
ATOM 576 C CA . ARG A 1 73 ? -11.162 -2.213 8.064 1.00 95.00 73 ARG A CA 1
ATOM 577 C C . ARG A 1 73 ? -11.334 -3.305 9.110 1.00 95.00 73 ARG A C 1
ATOM 579 O O . ARG A 1 73 ? -12.216 -3.155 9.942 1.00 95.00 73 ARG A O 1
ATOM 586 N N . ASP A 1 74 ? -10.486 -4.322 9.079 1.00 96.69 74 ASP A N 1
ATOM 587 C CA . ASP A 1 74 ? -10.531 -5.450 10.008 1.00 96.69 74 ASP A CA 1
ATOM 588 C C . ASP A 1 74 ? -10.198 -4.976 11.426 1.00 96.69 74 ASP A C 1
ATOM 590 O O . ASP A 1 74 ? -11.020 -5.109 12.321 1.00 96.69 74 ASP A O 1
ATOM 594 N N . ALA A 1 75 ? -9.106 -4.225 11.605 1.00 94.56 75 ALA A N 1
ATOM 595 C CA . ALA A 1 75 ? -8.723 -3.667 12.904 1.00 94.56 75 ALA A CA 1
ATOM 596 C C . ALA A 1 75 ? -9.770 -2.721 13.516 1.00 94.56 75 ALA A C 1
ATOM 598 O O . ALA A 1 75 ? -9.797 -2.542 14.728 1.00 94.56 75 ALA A O 1
ATOM 599 N N . ILE A 1 76 ? -10.601 -2.066 12.697 1.00 93.88 76 ILE A N 1
ATOM 600 C CA . ILE A 1 76 ? -11.726 -1.254 13.184 1.00 93.88 76 ILE A CA 1
ATOM 601 C C . ILE A 1 76 ? -12.986 -2.101 13.386 1.00 93.88 76 ILE A C 1
ATOM 603 O O . ILE A 1 76 ? -13.773 -1.780 14.271 1.00 93.88 76 ILE A O 1
ATOM 607 N N . GLY A 1 77 ? -13.194 -3.134 12.569 1.00 93.31 77 GLY A N 1
ATOM 608 C CA . GLY A 1 77 ? -14.312 -4.069 12.682 1.00 93.31 77 GLY A CA 1
ATOM 609 C C . GLY A 1 77 ? -14.203 -4.995 13.893 1.00 93.31 77 GLY A C 1
ATOM 610 O O . GLY A 1 77 ? -15.230 -5.376 14.438 1.00 93.31 77 GLY A O 1
ATOM 611 N N . ASP A 1 78 ? -12.982 -5.288 14.340 1.00 94.06 78 ASP A N 1
ATOM 612 C CA . ASP A 1 78 ? -12.694 -6.093 15.533 1.00 94.06 78 ASP A CA 1
ATOM 613 C C . ASP A 1 78 ? -12.896 -5.314 16.846 1.00 94.06 78 ASP A C 1
ATOM 615 O O . ASP A 1 78 ? -12.862 -5.893 17.933 1.00 94.06 78 ASP A O 1
ATOM 619 N N . LEU A 1 79 ? -13.094 -3.993 16.772 1.00 92.81 79 LEU A N 1
ATOM 620 C CA . LEU A 1 79 ? -13.421 -3.177 17.938 1.00 92.81 79 LEU A CA 1
ATOM 621 C C . LEU A 1 79 ? -14.896 -3.348 18.322 1.00 92.81 79 LEU A C 1
ATOM 623 O O . LEU A 1 79 ? -15.760 -3.518 17.463 1.00 92.81 79 LEU A O 1
ATOM 627 N N . ALA A 1 80 ? -15.192 -3.223 19.618 1.00 85.25 80 ALA A N 1
ATOM 628 C CA . ALA A 1 80 ? -16.568 -3.185 20.103 1.00 85.25 80 ALA A CA 1
ATOM 629 C C . ALA A 1 80 ? -17.362 -2.027 19.461 1.00 85.25 80 ALA A C 1
ATOM 631 O O . ALA A 1 80 ? -16.796 -1.000 19.069 1.00 85.25 80 ALA A O 1
ATOM 632 N N . GLU A 1 81 ? -18.687 -2.172 19.353 1.00 88.81 81 GLU A N 1
ATOM 633 C CA . GLU A 1 81 ? -19.542 -1.145 18.737 1.00 88.81 81 GLU A CA 1
ATOM 634 C C . GLU A 1 81 ? -19.414 0.219 19.439 1.00 88.81 81 GLU A C 1
ATOM 636 O O . GLU A 1 81 ? -19.410 1.259 18.773 1.00 88.81 81 GLU A O 1
ATOM 641 N N . ASP A 1 82 ? -19.220 0.211 20.759 1.00 91.12 82 ASP A N 1
ATOM 642 C CA . ASP A 1 82 ? -19.039 1.372 21.633 1.00 91.12 82 ASP A CA 1
ATOM 643 C C . ASP A 1 82 ? -17.580 1.840 21.765 1.00 91.12 82 ASP A C 1
ATOM 645 O O . ASP A 1 82 ? -17.293 2.746 22.550 1.00 91.12 82 ASP A O 1
ATOM 649 N N . ALA A 1 83 ? -16.661 1.286 20.966 1.00 92.38 83 ALA A N 1
ATOM 650 C CA . ALA A 1 83 ? -15.254 1.660 21.009 1.00 92.38 83 ALA A CA 1
ATOM 651 C C . ALA A 1 83 ? -15.052 3.165 20.812 1.00 92.38 83 ALA A C 1
ATOM 653 O O . ALA A 1 83 ? -15.574 3.788 19.871 1.00 92.38 83 ALA A O 1
ATOM 654 N N . THR A 1 84 ? -14.222 3.717 21.687 1.00 95.31 84 THR A N 1
ATOM 655 C CA . THR A 1 84 ? -13.903 5.136 21.770 1.00 95.31 84 THR A CA 1
ATOM 656 C C . THR A 1 84 ? -13.083 5.610 20.570 1.00 95.31 84 THR A C 1
ATOM 658 O O . THR A 1 84 ? -12.431 4.839 19.855 1.00 95.31 84 THR A O 1
ATOM 661 N N . ASP A 1 85 ? -13.058 6.925 20.357 1.00 95.12 85 ASP A N 1
ATOM 662 C CA . ASP A 1 85 ? -12.242 7.524 19.299 1.00 95.12 85 ASP A CA 1
ATOM 663 C C . ASP A 1 85 ? -10.739 7.276 19.492 1.00 95.12 85 ASP A C 1
ATOM 665 O O . ASP A 1 85 ? -10.012 7.131 18.501 1.00 95.12 85 ASP A O 1
ATOM 669 N N . GLU A 1 86 ? -10.270 7.194 20.742 1.00 96.69 86 GLU A N 1
ATOM 670 C CA . GLU A 1 86 ? -8.868 6.907 21.052 1.00 96.69 86 GLU A CA 1
ATOM 671 C C . GLU A 1 86 ? -8.506 5.446 20.757 1.00 96.69 86 GLU A C 1
ATOM 673 O O . GLU A 1 86 ? -7.454 5.201 20.169 1.00 96.69 86 GLU A O 1
ATOM 678 N N . GLU A 1 87 ? -9.391 4.482 21.023 1.00 92.81 87 GLU A N 1
ATOM 679 C CA . GLU A 1 87 ? -9.181 3.077 20.636 1.00 92.81 87 GLU A CA 1
ATOM 680 C C . GLU A 1 87 ? -9.164 2.912 19.114 1.00 92.81 87 GLU A C 1
ATOM 682 O O . GLU A 1 87 ? -8.242 2.317 18.549 1.00 92.81 87 GLU A O 1
ATOM 687 N N . ARG A 1 88 ? -10.110 3.545 18.408 1.00 94.00 88 ARG A N 1
ATOM 688 C CA . ARG A 1 88 ? -10.120 3.564 16.935 1.00 94.00 88 ARG A CA 1
ATOM 689 C C . ARG A 1 88 ? -8.856 4.212 16.373 1.00 94.00 88 ARG A C 1
ATOM 691 O O . ARG A 1 88 ? -8.348 3.809 15.327 1.00 94.00 88 ARG A O 1
ATOM 698 N N . LYS A 1 89 ? -8.335 5.249 17.030 1.00 96.31 89 LYS A N 1
ATOM 699 C CA . LYS A 1 89 ? -7.087 5.919 16.641 1.00 96.31 89 LYS A CA 1
ATOM 700 C C . LYS A 1 89 ? -5.866 5.046 16.911 1.00 96.31 89 LYS A C 1
ATOM 702 O O . LYS A 1 89 ? -4.998 4.992 16.040 1.00 96.31 89 LYS A O 1
ATOM 707 N N . ALA A 1 90 ? -5.824 4.346 18.039 1.00 96.19 90 ALA A N 1
ATOM 708 C CA . ALA A 1 90 ? -4.776 3.387 18.362 1.00 96.19 90 ALA A CA 1
ATOM 709 C C . ALA A 1 90 ? -4.734 2.248 17.332 1.00 96.19 90 ALA A C 1
ATOM 711 O O . ALA A 1 90 ? -3.674 1.997 16.763 1.00 96.19 90 ALA A O 1
ATOM 712 N N . ALA A 1 91 ? -5.886 1.665 16.981 1.00 95.25 91 ALA A N 1
ATOM 713 C CA . ALA A 1 91 ? -5.992 0.648 15.932 1.00 95.25 91 ALA A CA 1
ATOM 714 C C . ALA A 1 91 ? -5.478 1.162 14.573 1.00 95.25 91 ALA A C 1
ATOM 716 O O . ALA A 1 91 ? -4.648 0.524 13.925 1.00 95.25 91 ALA A O 1
ATOM 717 N N . ARG A 1 92 ? -5.884 2.375 14.159 1.00 95.31 92 ARG A N 1
ATOM 718 C CA . ARG A 1 92 ? -5.370 2.995 12.921 1.00 95.31 92 ARG A CA 1
ATOM 719 C C . ARG A 1 92 ? -3.857 3.194 12.940 1.00 95.31 92 ARG A C 1
ATOM 721 O O . ARG A 1 92 ? -3.222 3.038 11.899 1.00 95.31 92 ARG A O 1
ATOM 728 N N . ASN A 1 93 ? -3.296 3.613 14.070 1.00 96.94 93 ASN A N 1
ATOM 729 C CA . ASN A 1 93 ? -1.860 3.847 14.192 1.00 96.94 93 ASN A CA 1
ATOM 730 C C . ASN A 1 93 ? -1.086 2.528 14.181 1.00 96.94 93 ASN A C 1
ATOM 732 O O . ASN A 1 93 ? -0.127 2.423 13.430 1.00 96.94 93 ASN A O 1
ATOM 736 N N . SER A 1 94 ? -1.577 1.504 14.879 1.00 97.06 94 SER A N 1
ATOM 737 C CA . SER A 1 94 ? -0.993 0.161 14.856 1.00 97.06 94 SER A CA 1
ATOM 738 C C . SER A 1 94 ? -0.888 -0.393 13.431 1.00 97.06 94 SER A C 1
ATOM 740 O O . SER A 1 94 ? 0.195 -0.792 13.003 1.00 97.06 94 SER A O 1
ATOM 742 N N . VAL A 1 95 ? -1.967 -0.308 12.641 1.00 96.88 95 VAL A N 1
ATOM 743 C CA . VAL A 1 95 ? -1.925 -0.732 11.232 1.00 96.88 95 VAL A CA 1
ATOM 744 C C . VAL A 1 95 ? -0.968 0.142 10.415 1.00 96.88 95 VAL A C 1
ATOM 746 O O . VAL A 1 95 ? -0.224 -0.357 9.579 1.00 96.88 95 VAL A O 1
ATOM 749 N N . ARG A 1 96 ? -0.923 1.460 10.633 1.00 94.50 96 ARG A N 1
ATOM 750 C CA . ARG A 1 96 ? 0.048 2.313 9.921 1.00 94.50 96 ARG A CA 1
ATOM 751 C C . ARG A 1 96 ? 1.490 1.923 10.220 1.00 94.50 96 ARG A C 1
ATOM 753 O O . ARG A 1 96 ? 2.295 1.913 9.291 1.00 94.50 96 ARG A O 1
ATOM 760 N N . ASP A 1 97 ? 1.793 1.606 11.471 1.00 96.81 97 ASP A N 1
ATOM 761 C CA . ASP A 1 97 ? 3.131 1.223 11.909 1.00 96.81 97 ASP A CA 1
ATOM 762 C C . ASP A 1 97 ? 3.526 -0.131 11.312 1.00 96.81 97 ASP A C 1
ATOM 764 O O . ASP A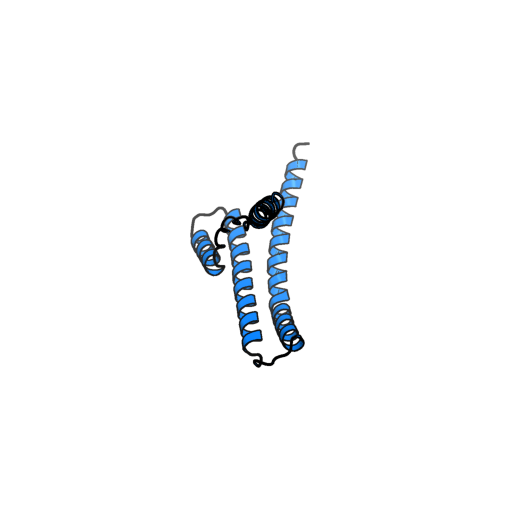 1 97 ? 4.613 -0.244 10.743 1.00 96.81 97 ASP A O 1
ATOM 768 N N . GLN A 1 98 ? 2.607 -1.104 11.298 1.00 96.25 98 GLN A N 1
ATOM 769 C CA . GLN A 1 98 ? 2.802 -2.418 10.671 1.00 96.25 98 GLN A CA 1
ATOM 770 C C . GLN A 1 98 ? 3.203 -2.315 9.189 1.00 96.25 98 GLN A C 1
ATOM 772 O O . GLN A 1 98 ? 4.060 -3.060 8.718 1.00 96.25 98 GLN A O 1
ATOM 777 N N . PHE A 1 99 ? 2.607 -1.379 8.446 1.00 96.62 99 PHE A N 1
ATOM 778 C CA . PHE A 1 99 ? 2.856 -1.207 7.009 1.00 96.62 99 PHE A CA 1
ATOM 779 C C . PHE A 1 99 ? 3.925 -0.142 6.694 1.00 96.62 99 PHE A C 1
ATOM 781 O O . PHE A 1 99 ? 4.242 0.100 5.522 1.00 96.62 99 PHE A O 1
ATOM 788 N N . SER A 1 100 ? 4.478 0.526 7.711 1.00 95.38 100 SER A N 1
ATOM 789 C CA . SER A 1 100 ? 5.329 1.712 7.547 1.00 95.38 100 SER A CA 1
ATOM 790 C C . SER A 1 100 ? 6.613 1.423 6.760 1.00 95.38 100 SER A C 1
ATOM 792 O O . SER A 1 100 ? 6.921 2.143 5.802 1.00 95.38 100 SER A O 1
ATOM 794 N N . ASP A 1 101 ? 7.309 0.335 7.091 1.00 96.06 101 ASP A N 1
ATOM 795 C CA . ASP A 1 101 ? 8.562 -0.066 6.448 1.00 96.06 101 ASP A CA 1
ATOM 796 C C . ASP A 1 101 ? 8.354 -0.513 5.001 1.00 96.06 101 ASP A C 1
ATOM 798 O O . ASP A 1 101 ? 9.103 -0.113 4.106 1.00 96.06 101 ASP A O 1
ATOM 802 N N . GLN A 1 102 ? 7.287 -1.269 4.733 1.00 94.62 102 GLN A N 1
ATOM 803 C CA . GLN A 1 102 ? 6.926 -1.676 3.372 1.00 94.62 102 GLN A CA 1
ATOM 804 C C . GLN A 1 102 ? 6.601 -0.452 2.506 1.00 94.62 102 GLN A C 1
ATOM 806 O O . GLN A 1 102 ? 7.111 -0.309 1.391 1.00 94.62 102 GLN A O 1
ATOM 811 N N . LEU A 1 103 ? 5.814 0.491 3.037 1.00 93.25 103 LEU A N 1
ATOM 812 C CA . LEU A 1 103 ? 5.497 1.743 2.349 1.00 93.25 103 LEU A CA 1
ATOM 813 C C . LEU A 1 103 ? 6.744 2.585 2.088 1.00 93.25 103 LEU A C 1
ATOM 815 O O . LEU A 1 103 ? 6.846 3.218 1.032 1.00 93.25 103 LEU A O 1
ATOM 819 N N . LYS A 1 104 ? 7.671 2.628 3.047 1.00 94.56 104 LYS A N 1
ATOM 820 C CA . LYS A 1 104 ? 8.945 3.330 2.912 1.00 94.56 104 LYS A CA 1
ATOM 821 C C . LYS A 1 104 ? 9.798 2.695 1.820 1.00 94.56 104 LYS A C 1
ATOM 823 O O . LYS A 1 104 ? 10.182 3.404 0.896 1.00 94.56 104 LYS A O 1
ATOM 828 N N . SER A 1 105 ? 9.974 1.376 1.848 1.00 95.44 105 SER A N 1
ATOM 829 C CA . SER A 1 105 ? 10.722 0.622 0.838 1.00 95.44 105 SER A CA 1
ATOM 830 C C . SER A 1 105 ? 10.203 0.886 -0.579 1.00 95.44 105 SER A C 1
ATOM 832 O O . SER A 1 105 ? 10.954 1.327 -1.453 1.00 95.44 105 SER A O 1
ATOM 834 N N . VAL A 1 106 ? 8.888 0.758 -0.796 1.00 92.38 106 VAL A N 1
ATOM 835 C CA . VAL A 1 106 ? 8.269 1.040 -2.101 1.00 92.38 106 VAL A CA 1
ATOM 836 C C . VAL A 1 106 ? 8.489 2.503 -2.513 1.00 92.38 106 VAL A C 1
ATOM 838 O O . VAL A 1 106 ? 8.781 2.795 -3.675 1.00 92.38 106 VAL A O 1
ATOM 841 N N . LYS A 1 107 ? 8.379 3.468 -1.593 1.00 90.62 107 LYS A N 1
ATOM 842 C CA . LYS A 1 107 ? 8.632 4.887 -1.909 1.00 90.62 107 LYS A C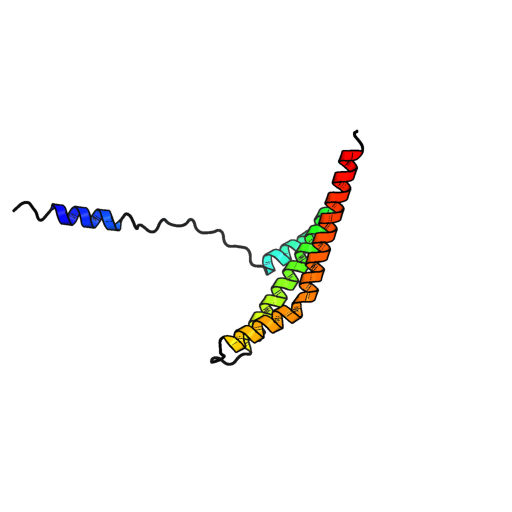A 1
ATOM 843 C C . LYS A 1 107 ? 10.097 5.159 -2.245 1.00 90.62 107 LYS A C 1
ATOM 845 O O . LYS A 1 107 ? 10.355 5.935 -3.168 1.00 90.62 107 LYS A O 1
ATOM 850 N N . ASP A 1 108 ? 11.027 4.539 -1.535 1.00 93.25 108 ASP A N 1
ATOM 851 C CA . ASP A 1 108 ? 12.461 4.735 -1.723 1.00 93.25 108 ASP A CA 1
ATOM 852 C C . ASP A 1 108 ? 12.929 4.130 -3.049 1.00 93.25 108 ASP A C 1
ATOM 854 O O . ASP A 1 108 ? 13.607 4.812 -3.816 1.00 93.25 108 ASP A O 1
ATOM 858 N N . GLN A 1 109 ? 12.426 2.951 -3.429 1.00 89.88 109 GLN A N 1
ATOM 859 C CA . GLN A 1 109 ? 12.634 2.391 -4.772 1.00 89.88 109 GLN A CA 1
ATOM 860 C C . GLN A 1 109 ? 12.212 3.374 -5.877 1.00 89.88 109 GLN A C 1
ATOM 862 O O . GLN A 1 109 ? 12.953 3.617 -6.834 1.00 89.88 109 GLN A O 1
ATOM 867 N N . ARG A 1 110 ? 11.049 4.026 -5.726 1.00 86.31 110 ARG A N 1
ATOM 868 C CA . ARG A 1 110 ? 10.588 5.052 -6.678 1.00 86.31 110 ARG A CA 1
ATOM 869 C C . ARG A 1 110 ? 11.529 6.251 -6.736 1.00 86.31 110 ARG A C 1
ATOM 871 O O . ARG A 1 110 ? 11.749 6.815 -7.813 1.00 86.31 110 ARG A O 1
ATOM 878 N N . ARG A 1 111 ? 12.022 6.692 -5.576 1.00 88.81 111 ARG A N 1
ATOM 879 C CA . ARG A 1 111 ? 12.939 7.832 -5.462 1.00 88.81 111 ARG A CA 1
ATOM 880 C C . ARG A 1 111 ? 14.257 7.525 -6.157 1.00 88.81 111 ARG A C 1
ATOM 882 O O . ARG A 1 111 ? 14.689 8.348 -6.958 1.00 88.81 111 ARG A O 1
ATOM 889 N N . GLU A 1 112 ? 14.815 6.338 -5.952 1.00 89.06 112 GLU A N 1
ATOM 890 C CA . GLU A 1 112 ? 16.045 5.898 -6.612 1.00 89.06 112 GLU A CA 1
ATOM 891 C C . GLU A 1 112 ? 15.888 5.817 -8.133 1.00 89.06 112 GLU A C 1
ATOM 893 O O . GLU A 1 112 ? 16.703 6.376 -8.871 1.00 89.06 112 GLU A O 1
ATOM 898 N N . ILE A 1 113 ? 14.783 5.247 -8.630 1.00 85.56 113 ILE A N 1
ATOM 899 C CA . ILE A 1 113 ? 14.470 5.252 -10.070 1.00 85.56 113 ILE A CA 1
ATOM 900 C C . ILE A 1 113 ? 14.391 6.692 -10.598 1.00 85.56 113 ILE A C 1
ATOM 902 O O . ILE A 1 113 ? 14.931 7.016 -11.659 1.00 85.56 113 ILE A O 1
ATOM 906 N N . SER A 1 114 ? 13.734 7.594 -9.862 1.00 83.38 114 SER A N 1
ATOM 907 C CA . SER A 1 114 ? 13.650 8.999 -10.261 1.00 83.38 114 SER A CA 1
ATOM 908 C C . SER A 1 114 ? 15.005 9.708 -10.224 1.00 83.38 114 SER A C 1
ATOM 910 O O . SER A 1 114 ? 15.218 10.590 -11.057 1.00 83.38 114 SER A O 1
ATOM 912 N N . LYS A 1 115 ? 15.882 9.378 -9.272 1.00 86.88 115 LYS A N 1
ATOM 913 C CA . LYS A 1 115 ? 17.213 9.973 -9.115 1.00 86.88 115 LYS A CA 1
ATOM 914 C C . LYS A 1 115 ? 18.122 9.552 -10.266 1.00 86.88 115 LYS A C 1
ATOM 916 O O . LYS A 1 115 ? 18.611 10.430 -10.970 1.00 86.88 115 LYS A O 1
ATOM 921 N N . LYS A 1 116 ? 18.200 8.247 -10.558 1.00 84.44 116 LYS A N 1
ATOM 922 C CA . LYS A 1 116 ? 18.915 7.694 -11.727 1.00 84.44 116 LYS A CA 1
ATOM 923 C C . LYS A 1 116 ? 18.454 8.331 -13.043 1.00 84.44 116 LYS A C 1
ATOM 925 O O . LYS A 1 116 ? 19.239 8.689 -13.909 1.00 84.44 116 LYS A O 1
ATOM 930 N N . ARG A 1 117 ? 17.147 8.573 -13.188 1.00 80.56 117 ARG A N 1
ATOM 931 C CA . ARG A 1 117 ? 16.600 9.257 -14.374 1.00 80.56 117 ARG A CA 1
ATOM 932 C C . ARG A 1 117 ? 16.950 10.740 -14.483 1.00 80.56 117 ARG A C 1
ATOM 934 O O . ARG A 1 117 ? 16.718 11.317 -15.549 1.00 80.56 117 ARG A O 1
ATOM 941 N N . ARG A 1 118 ? 17.338 11.398 -13.391 1.00 82.69 118 ARG A N 1
ATOM 942 C CA . ARG A 1 118 ? 17.790 12.796 -13.410 1.00 82.69 118 ARG A CA 1
ATOM 943 C C . ARG A 1 118 ? 19.282 12.862 -13.700 1.00 82.69 118 ARG A C 1
ATOM 945 O O . ARG A 1 118 ? 19.650 13.650 -14.557 1.00 82.69 118 ARG A O 1
ATOM 952 N N . THR A 1 119 ? 20.088 12.007 -13.069 1.00 84.19 119 THR A N 1
ATOM 953 C CA . THR A 1 119 ? 21.535 11.922 -13.328 1.00 84.19 119 THR A CA 1
ATOM 954 C C . THR A 1 119 ? 21.804 11.641 -14.805 1.00 84.19 119 THR A C 1
ATOM 956 O O . THR A 1 119 ? 22.435 12.455 -15.463 1.00 84.19 119 THR A O 1
ATOM 959 N N . ASN A 1 120 ? 21.141 10.634 -15.384 1.00 78.50 120 ASN A N 1
ATOM 960 C CA . ASN A 1 120 ? 21.312 10.288 -16.803 1.00 78.50 120 ASN A CA 1
ATOM 961 C C . ASN A 1 120 ? 20.843 11.392 -17.774 1.00 78.50 120 ASN A C 1
ATOM 963 O O . ASN A 1 120 ? 21.178 11.353 -18.951 1.00 78.50 120 ASN A O 1
ATOM 967 N N . ARG A 1 121 ? 20.026 12.350 -17.311 1.00 75.50 121 ARG A N 1
ATOM 968 C CA . ARG A 1 121 ? 19.634 13.529 -18.104 1.00 75.50 121 ARG A CA 1
ATOM 969 C C . ARG A 1 121 ? 20.623 14.684 -17.959 1.00 75.50 121 ARG A C 1
ATOM 971 O O . ARG A 1 121 ? 20.817 15.392 -18.933 1.00 75.50 121 ARG A O 1
ATOM 978 N N . GLY A 1 122 ? 21.214 14.863 -16.776 1.00 63.97 122 GLY A N 1
ATOM 979 C CA . GLY A 1 122 ? 22.239 15.879 -16.515 1.00 63.97 122 GLY A CA 1
ATOM 980 C C . GLY A 1 122 ? 23.566 15.591 -17.224 1.00 63.97 122 GLY A C 1
ATOM 981 O O . GLY A 1 122 ? 24.203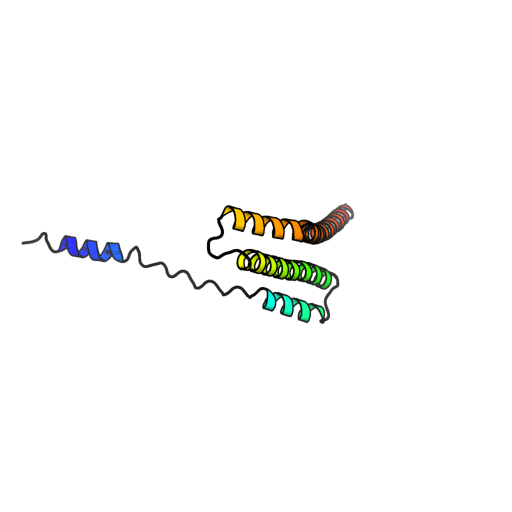 16.520 -17.719 1.00 63.97 122 GLY A O 1
ATOM 982 N N . ASP A 1 123 ? 23.925 14.311 -17.355 1.00 54.06 123 ASP A N 1
ATOM 983 C CA . ASP A 1 123 ? 25.126 13.891 -18.089 1.00 54.06 123 ASP A CA 1
ATOM 984 C C . ASP A 1 123 ? 24.962 14.078 -19.607 1.00 54.06 123 ASP A C 1
ATOM 986 O O . ASP A 1 123 ? 25.893 14.510 -20.279 1.00 54.06 123 ASP A O 1
ATOM 990 N N . ALA A 1 124 ? 23.756 13.861 -20.147 1.00 52.47 124 ALA A N 1
ATOM 991 C CA . ALA A 1 124 ? 23.463 14.094 -21.565 1.00 52.47 124 ALA A CA 1
ATOM 992 C C . ALA A 1 124 ? 23.524 15.583 -21.955 1.00 52.47 124 ALA A C 1
ATOM 994 O O . ALA A 1 124 ? 23.901 15.906 -23.071 1.00 52.47 124 ALA A O 1
ATOM 995 N N . THR A 1 125 ? 23.194 16.499 -21.039 1.00 51.06 125 THR A N 1
ATOM 996 C CA . THR A 1 125 ? 23.307 17.952 -21.272 1.00 51.06 125 THR A CA 1
ATOM 997 C C . THR A 1 125 ? 24.723 18.509 -21.114 1.00 51.06 125 THR A C 1
ATOM 999 O O . THR A 1 125 ? 24.950 19.649 -21.498 1.00 51.06 125 THR A O 1
ATOM 1002 N N . SER A 1 126 ? 25.664 17.743 -20.550 1.00 52.09 126 SER A N 1
ATOM 1003 C CA . SER A 1 126 ? 27.062 18.178 -20.371 1.00 52.09 126 SER A CA 1
ATOM 1004 C C . SER A 1 126 ? 27.998 17.684 -21.485 1.00 52.09 126 SER A C 1
ATOM 1006 O O . SER A 1 126 ? 29.164 18.059 -21.496 1.00 52.09 126 SER A O 1
ATOM 1008 N N . ALA A 1 127 ? 27.509 16.834 -22.394 1.00 52.19 127 ALA A N 1
ATOM 1009 C CA . ALA A 1 127 ? 28.297 16.223 -23.468 1.00 52.19 127 ALA A CA 1
ATOM 1010 C C . ALA A 1 127 ? 28.209 16.961 -24.823 1.00 52.19 127 ALA A C 1
ATOM 1012 O O . ALA A 1 127 ? 28.963 16.624 -25.729 1.00 52.19 127 ALA A O 1
ATOM 1013 N N . ASP A 1 128 ? 27.337 17.970 -24.943 1.00 47.38 128 ASP A N 1
ATOM 1014 C CA . ASP A 1 128 ? 27.166 18.818 -26.141 1.00 47.38 128 ASP A CA 1
ATOM 1015 C C . ASP A 1 128 ? 27.765 20.237 -25.954 1.00 47.38 128 ASP A C 1
ATOM 1017 O O . ASP A 1 128 ? 27.309 21.199 -26.577 1.00 47.38 128 ASP A O 1
ATOM 1021 N N . GLY A 1 129 ? 28.741 20.388 -25.048 1.00 42.72 129 GLY A N 1
ATOM 1022 C CA . GLY A 1 129 ? 29.460 21.644 -24.778 1.00 42.72 129 GLY A CA 1
ATOM 1023 C C . GLY A 1 129 ? 30.768 21.766 -25.544 1.00 42.72 129 GLY A C 1
ATOM 1024 O O . GLY A 1 129 ? 31.539 20.781 -25.526 1.00 42.72 129 GLY A O 1
#

Foldseek 3Di:
DPPPVVVVVVVVVVVVVPPPPPDPPDPDDDDLVVVLVVLVVVLVDDDDPVVNVVSVLVNLLSVLVVVLVVQLVVLQVPDDPPDDPVSNVVSNVVSCVVCVVVNVVSVVVVVVVVVVVVVVVVVVVVVVD

Sequence (129 aa):
MKFLSAILVIAAISTSAFAKKERPERPERPRAGAVIERIKNALEGDLSDRKKAYLEHRLAYLELNVDMRQALRDAIGDLAEDATDEERKAARNSVRDQFSDQLKSVKDQRREISKKRRTNRGDATSADG

Secondary structure (DSSP, 8-state):
--SSHHHHHHHHHHHHTT----PPPPPPPPPHHHHHHHHHHHHTS---HHHHHHHHHHHHHHHHHHHHHHHHHHHHHTS-TT--HHHHHHHHHHHHHHTHHHHHHHHHHHHHHHHHHHHHHHHHTSS--

Radius of gyration: 27.09 Å; chains: 1; bounding box: 84×59×48 Å